Protein AF-A0A0C2FMG1-F1 (afdb_monomer_lite)

Sequence (65 aa):
MYGAECWPVTKEVQGRLGVMEMKMLRGMAGVTHVDRIRNEKIRERFGIATIADKLRETRLRWYCH

Radius of gyration: 14.99 Å; chains: 1; bounding box: 42×22×41 Å

Structure (mmCIF, N/CA/C/O backbone):
data_AF-A0A0C2FMG1-F1
#
_entry.id   AF-A0A0C2FMG1-F1
#
loop_
_atom_site.group_PDB
_atom_site.id
_atom_site.type_symbol
_atom_site.label_atom_id
_atom_site.label_alt_id
_atom_site.label_comp_id
_atom_site.label_asym_id
_atom_site.label_entity_id
_atom_site.label_seq_id
_atom_site.pdbx_PDB_ins_code
_atom_site.Cartn_x
_atom_site.Cartn_y
_atom_site.Cartn_z
_atom_site.occupancy
_atom_site.B_iso_or_equiv
_atom_site.auth_seq_id
_atom_site.auth_comp_id
_atom_site.auth_asym_id
_atom_site.auth_atom_id
_atom_site.pdbx_PDB_model_num
ATOM 1 N N . MET A 1 1 ? 29.355 -12.168 -12.262 1.00 51.38 1 MET A N 1
ATOM 2 C CA . MET A 1 1 ? 28.928 -11.819 -10.889 1.00 51.38 1 MET A CA 1
ATOM 3 C C . MET A 1 1 ? 28.214 -10.462 -10.944 1.00 51.38 1 MET A C 1
ATOM 5 O O . MET A 1 1 ? 28.822 -9.455 -10.641 1.00 51.38 1 MET A O 1
ATOM 9 N N . TYR A 1 2 ? 26.978 -10.412 -11.462 1.00 47.41 2 TYR A N 1
ATOM 10 C CA . TYR A 1 2 ? 26.232 -9.150 -11.687 1.00 47.41 2 TYR A CA 1
ATOM 11 C C . TYR A 1 2 ? 24.706 -9.385 -11.673 1.00 47.41 2 TYR A C 1
ATOM 13 O O . TYR A 1 2 ? 23.956 -8.859 -12.484 1.00 47.41 2 TYR A O 1
ATOM 21 N N . GLY A 1 3 ? 24.241 -10.295 -10.812 1.00 50.69 3 GLY A N 1
ATOM 22 C CA . GLY A 1 3 ? 22.840 -10.745 -10.804 1.00 50.69 3 GLY A CA 1
ATOM 23 C C . GLY A 1 3 ? 21.992 -10.189 -9.661 1.00 50.69 3 GLY A C 1
ATOM 24 O O . GLY A 1 3 ? 20.779 -10.374 -9.662 1.00 50.69 3 GLY A O 1
ATOM 25 N N . ALA A 1 4 ? 22.606 -9.534 -8.672 1.00 54.56 4 ALA A N 1
ATOM 26 C CA . ALA A 1 4 ? 21.967 -9.286 -7.381 1.00 54.56 4 ALA A CA 1
ATOM 27 C C . ALA A 1 4 ? 21.729 -7.807 -7.050 1.00 54.56 4 ALA A C 1
ATOM 29 O O . ALA A 1 4 ? 21.113 -7.548 -6.031 1.00 54.56 4 ALA A O 1
ATOM 30 N N . GLU A 1 5 ? 22.155 -6.845 -7.874 1.00 51.06 5 GLU A N 1
ATOM 31 C CA . GLU A 1 5 ? 22.043 -5.408 -7.545 1.00 51.06 5 GLU A CA 1
ATOM 32 C C . GLU A 1 5 ? 20.755 -4.757 -8.084 1.00 51.06 5 GLU A C 1
ATOM 34 O O . GLU A 1 5 ? 20.223 -3.824 -7.486 1.00 51.06 5 GLU A O 1
ATOM 39 N N . CYS A 1 6 ? 20.163 -5.304 -9.151 1.00 57.47 6 CYS A N 1
ATOM 40 C CA . CYS A 1 6 ? 18.927 -4.768 -9.745 1.00 57.47 6 CYS A CA 1
ATOM 41 C C . CYS A 1 6 ? 17.649 -5.141 -8.947 1.00 57.47 6 CYS A C 1
ATOM 43 O O . CYS A 1 6 ? 16.642 -4.428 -8.945 1.00 57.47 6 CYS A O 1
ATOM 45 N N . TRP A 1 7 ? 17.694 -6.252 -8.207 1.00 54.00 7 TRP A N 1
ATOM 46 C CA . TRP A 1 7 ? 16.586 -6.778 -7.397 1.00 54.00 7 TRP A CA 1
ATOM 47 C C . TRP A 1 7 ? 16.365 -6.122 -6.022 1.00 54.00 7 TRP A C 1
ATOM 49 O O . TRP A 1 7 ? 15.203 -5.906 -5.669 1.00 54.00 7 TRP A O 1
ATOM 59 N N . PRO A 1 8 ? 17.394 -5.801 -5.214 1.00 55.19 8 PRO A N 1
ATOM 60 C CA . PRO A 1 8 ? 17.197 -5.169 -3.913 1.00 55.19 8 PRO A CA 1
ATOM 61 C C . PRO A 1 8 ? 16.634 -3.756 -4.067 1.00 55.19 8 PRO A C 1
ATOM 63 O O . PRO A 1 8 ? 15.714 -3.398 -3.333 1.00 55.19 8 PRO A O 1
ATOM 66 N N . VAL A 1 9 ? 17.086 -3.002 -5.079 1.00 61.00 9 VAL A N 1
ATOM 67 C CA . VAL A 1 9 ? 16.579 -1.647 -5.351 1.00 61.00 9 VAL A CA 1
ATOM 68 C C . VAL A 1 9 ? 15.092 -1.676 -5.700 1.00 61.00 9 VAL A C 1
ATOM 70 O O . VAL A 1 9 ? 14.303 -0.905 -5.160 1.00 61.00 9 VAL A O 1
ATOM 73 N N . THR A 1 10 ? 14.672 -2.625 -6.541 1.00 70.12 10 THR A N 1
ATOM 74 C CA . THR A 1 10 ? 13.266 -2.752 -6.925 1.00 70.12 10 THR A CA 1
ATOM 75 C C . THR A 1 10 ? 12.420 -3.241 -5.754 1.00 70.12 10 THR A C 1
ATOM 77 O O . THR A 1 10 ? 11.370 -2.662 -5.511 1.00 70.12 10 THR A O 1
ATOM 80 N N . LYS A 1 11 ? 12.872 -4.223 -4.962 1.00 73.00 11 LYS A N 1
ATOM 81 C CA . LYS A 1 11 ? 12.162 -4.698 -3.754 1.00 73.00 11 LYS A CA 1
ATOM 82 C C . LYS A 1 11 ? 11.956 -3.595 -2.711 1.00 73.00 11 LYS A C 1
ATOM 84 O O . LYS A 1 11 ? 10.853 -3.485 -2.174 1.00 73.00 11 LYS A O 1
ATOM 89 N N . GLU A 1 12 ? 12.971 -2.773 -2.445 1.00 79.56 12 GLU A N 1
ATOM 90 C CA . GLU A 1 12 ? 12.843 -1.637 -1.524 1.00 79.56 12 GLU A CA 1
ATOM 91 C C .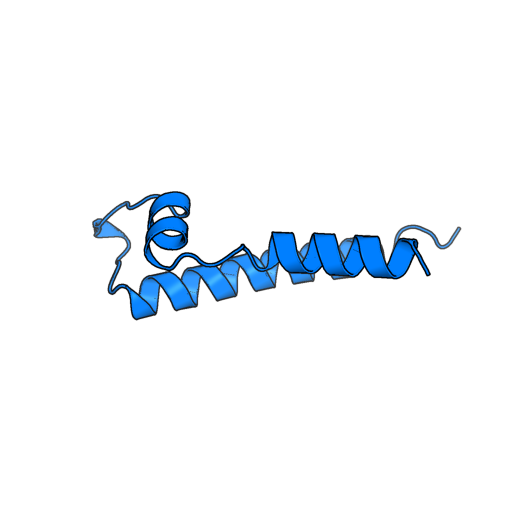 GLU A 1 12 ? 11.846 -0.602 -2.061 1.00 79.56 12 GLU A C 1
ATOM 93 O O . GLU A 1 12 ? 10.967 -0.148 -1.326 1.00 79.56 12 GLU A O 1
ATOM 98 N N . VAL A 1 13 ? 11.914 -0.287 -3.358 1.00 80.81 13 VAL A N 1
ATOM 99 C CA . VAL A 1 13 ? 10.962 0.617 -4.016 1.00 80.81 13 VAL A CA 1
ATOM 100 C C . VAL A 1 13 ? 9.535 0.058 -3.959 1.00 80.81 13 VAL A C 1
ATOM 102 O O . VAL A 1 13 ? 8.616 0.803 -3.631 1.00 80.81 13 VAL A O 1
ATOM 105 N N . GLN A 1 14 ? 9.325 -1.246 -4.179 1.00 78.44 14 GLN A N 1
ATOM 106 C CA . GLN A 1 14 ? 8.006 -1.878 -4.025 1.00 78.44 14 GLN A CA 1
ATOM 107 C C . GLN A 1 14 ? 7.483 -1.757 -2.585 1.00 78.44 14 GLN A C 1
ATOM 109 O O . GLN A 1 14 ? 6.310 -1.443 -2.379 1.00 78.44 14 GLN A O 1
ATOM 114 N N . GLY A 1 15 ? 8.352 -1.962 -1.589 1.00 82.75 15 GLY A N 1
ATOM 115 C CA . GLY A 1 15 ? 8.011 -1.784 -0.178 1.00 82.75 15 GLY A CA 1
ATOM 116 C C . GLY A 1 15 ? 7.618 -0.340 0.144 1.00 82.75 15 GLY A C 1
ATOM 117 O O . GLY A 1 15 ? 6.554 -0.104 0.720 1.00 82.75 15 GLY A O 1
ATOM 118 N N . ARG A 1 16 ? 8.423 0.637 -0.293 1.00 85.19 16 ARG A N 1
ATOM 119 C CA . ARG A 1 16 ? 8.134 2.072 -0.129 1.00 85.19 16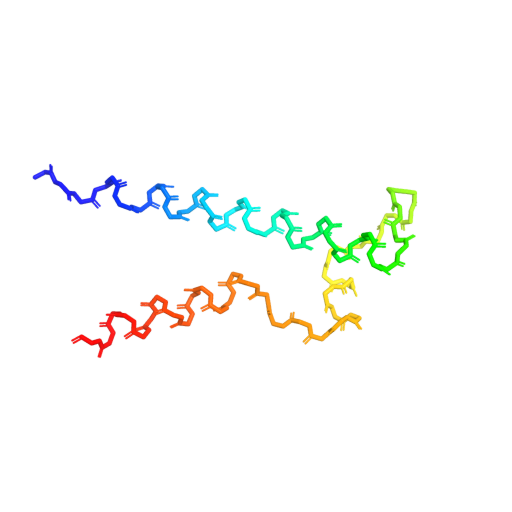 ARG A CA 1
ATOM 120 C C . ARG A 1 16 ? 6.825 2.472 -0.808 1.00 85.19 16 ARG A C 1
ATOM 122 O O . ARG A 1 16 ? 6.027 3.175 -0.193 1.00 85.19 16 ARG A O 1
ATOM 129 N N . LEU A 1 17 ? 6.568 1.989 -2.025 1.00 83.88 17 LEU A N 1
ATOM 130 C CA . LEU A 1 17 ? 5.313 2.231 -2.743 1.00 83.88 17 LEU A CA 1
ATOM 131 C C . LEU A 1 17 ? 4.108 1.660 -1.989 1.00 83.88 17 LEU A C 1
ATOM 133 O O . LEU A 1 17 ? 3.098 2.346 -1.859 1.00 83.88 17 LEU A O 1
ATOM 137 N N . GLY A 1 18 ? 4.225 0.456 -1.420 1.00 83.88 18 GLY A N 1
ATOM 138 C CA . GLY A 1 18 ? 3.168 -0.137 -0.596 1.00 83.88 18 GLY A CA 1
ATOM 139 C C . GLY A 1 18 ? 2.879 0.655 0.685 1.00 83.88 18 GLY A C 1
ATOM 140 O O . GLY A 1 18 ? 1.719 0.816 1.066 1.00 83.88 18 GLY A O 1
ATOM 141 N N . VAL A 1 19 ? 3.913 1.198 1.338 1.00 85.94 19 VAL A N 1
ATOM 142 C CA . VAL A 1 19 ? 3.749 2.080 2.509 1.00 85.94 19 VAL A CA 1
ATOM 143 C C . VAL A 1 19 ? 3.079 3.396 2.113 1.00 85.94 19 VAL A C 1
ATOM 145 O O . VAL A 1 19 ? 2.174 3.861 2.809 1.00 85.94 19 VAL A O 1
ATOM 148 N N . MET A 1 20 ? 3.495 3.989 0.993 1.00 86.75 20 MET A N 1
ATOM 149 C CA . MET A 1 20 ? 2.956 5.260 0.511 1.00 86.75 20 MET A CA 1
ATOM 150 C C . MET A 1 20 ? 1.488 5.127 0.086 1.00 86.75 20 MET A C 1
ATOM 152 O O . MET A 1 20 ? 0.667 5.945 0.497 1.00 86.75 20 MET A O 1
ATOM 156 N N . GLU A 1 21 ? 1.138 4.047 -0.619 1.00 86.06 21 GLU A N 1
ATOM 157 C CA . GLU A 1 21 ? -0.246 3.668 -0.935 1.00 86.06 21 GLU A CA 1
ATOM 158 C C . GLU A 1 21 ? -1.085 3.582 0.340 1.00 86.06 21 GLU A C 1
ATOM 160 O O . GLU A 1 21 ? -2.107 4.251 0.468 1.00 86.06 21 GLU A O 1
ATOM 165 N N . MET A 1 22 ? -0.622 2.821 1.334 1.00 86.38 22 MET A N 1
ATOM 166 C CA . MET A 1 22 ? -1.379 2.626 2.567 1.00 86.38 22 MET A CA 1
ATOM 167 C C . MET A 1 22 ? -1.571 3.926 3.354 1.00 86.38 22 MET A C 1
ATOM 169 O O . MET A 1 22 ? -2.630 4.142 3.946 1.00 86.38 22 MET A O 1
ATOM 173 N N . LYS A 1 23 ? -0.560 4.803 3.352 1.00 87.56 23 LYS A N 1
ATOM 174 C CA . LYS A 1 23 ? -0.632 6.127 3.978 1.00 87.56 23 LYS A CA 1
ATOM 175 C C . LYS A 1 23 ? -1.678 7.007 3.290 1.00 87.56 23 LYS A C 1
ATOM 177 O O . LYS A 1 23 ? -2.469 7.644 3.982 1.00 87.56 23 LYS A O 1
ATOM 182 N N . MET A 1 24 ? -1.723 7.001 1.957 1.00 86.75 24 MET A N 1
ATOM 183 C CA . MET A 1 24 ? -2.734 7.730 1.184 1.00 86.75 24 MET A CA 1
ATOM 184 C C . MET A 1 24 ? -4.140 7.172 1.413 1.00 86.75 24 MET A C 1
ATOM 186 O O . MET A 1 24 ? -5.057 7.936 1.699 1.00 86.75 24 MET A O 1
ATOM 190 N N . LEU A 1 25 ? -4.311 5.847 1.373 1.00 86.31 25 LEU A N 1
ATOM 191 C CA . LEU A 1 25 ? -5.609 5.203 1.599 1.00 86.31 25 LEU A CA 1
ATOM 192 C C . LEU A 1 25 ? -6.151 5.462 3.005 1.00 86.31 25 LEU A C 1
ATOM 194 O O . LEU A 1 25 ? -7.338 5.738 3.161 1.00 86.31 25 LEU A O 1
ATOM 198 N N . ARG A 1 26 ? -5.292 5.412 4.030 1.00 86.19 26 ARG A N 1
ATOM 199 C CA . ARG A 1 26 ? -5.682 5.753 5.407 1.00 86.19 26 ARG A CA 1
ATOM 200 C C . ARG A 1 26 ? -6.086 7.217 5.537 1.00 86.19 26 ARG A C 1
ATOM 202 O O . ARG A 1 26 ? -7.118 7.489 6.141 1.00 86.19 26 ARG A O 1
ATOM 209 N N . GLY A 1 27 ? -5.326 8.129 4.925 1.00 86.06 27 GLY A N 1
ATOM 210 C CA . GLY A 1 27 ? -5.669 9.552 4.881 1.00 86.06 27 GLY A CA 1
ATOM 211 C C . GLY A 1 27 ? -7.023 9.805 4.214 1.00 86.06 27 GLY A C 1
ATOM 212 O O . GLY A 1 27 ? -7.872 10.469 4.798 1.00 86.06 27 GLY A O 1
ATOM 213 N N . MET A 1 28 ? -7.268 9.210 3.042 1.00 84.75 28 MET A N 1
ATOM 214 C CA . MET A 1 28 ? -8.541 9.354 2.322 1.00 84.75 28 MET A CA 1
ATOM 215 C C . MET A 1 28 ? -9.725 8.722 3.059 1.00 84.75 28 MET A C 1
ATOM 217 O O . MET A 1 28 ? -10.829 9.252 3.016 1.00 84.75 28 MET A O 1
ATOM 221 N N . ALA A 1 29 ? -9.517 7.595 3.741 1.00 82.75 29 ALA A N 1
ATOM 222 C CA . ALA A 1 29 ? -10.573 6.939 4.506 1.00 82.75 29 ALA A CA 1
ATOM 223 C C . ALA A 1 29 ? -10.845 7.591 5.871 1.00 82.75 29 ALA A C 1
ATOM 225 O O . ALA A 1 29 ? -11.757 7.136 6.562 1.00 82.75 29 ALA A O 1
ATOM 226 N N . GLY A 1 30 ? -10.048 8.588 6.279 1.00 87.62 30 GLY A N 1
ATOM 227 C CA . GLY A 1 30 ? -10.096 9.168 7.624 1.00 87.62 30 GLY A CA 1
ATOM 228 C C . GLY A 1 30 ? -9.731 8.170 8.728 1.00 87.62 30 GLY A C 1
ATOM 229 O O . GLY A 1 30 ? -10.106 8.365 9.878 1.00 87.62 30 GLY A O 1
ATOM 230 N N . VAL A 1 31 ? -9.033 7.083 8.383 1.00 84.12 31 VAL A N 1
ATOM 231 C CA . VAL A 1 31 ? -8.719 5.996 9.315 1.00 84.12 31 VAL A CA 1
ATOM 232 C C . VAL A 1 31 ? -7.460 6.351 10.083 1.00 84.12 31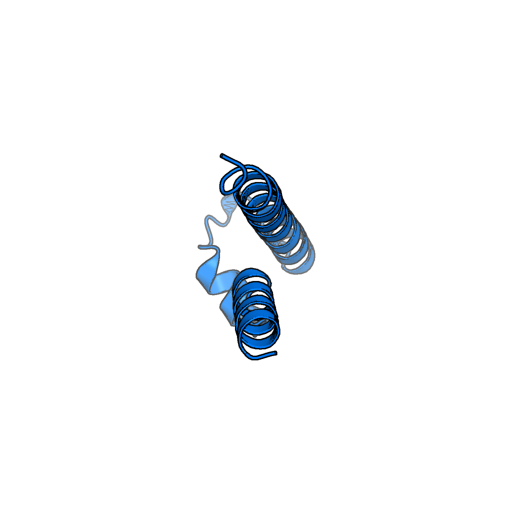 VAL A C 1
ATOM 234 O O . VAL A 1 31 ? -6.366 6.465 9.521 1.00 84.12 31 VAL A O 1
ATOM 237 N N . THR A 1 32 ? -7.617 6.490 11.389 1.00 80.06 32 THR A N 1
ATOM 238 C CA . THR A 1 32 ? -6.536 6.803 12.313 1.00 80.06 32 THR A CA 1
ATOM 239 C C . THR A 1 32 ? -5.941 5.529 12.911 1.00 80.06 32 THR A C 1
ATOM 241 O O . THR A 1 32 ? -6.417 4.412 12.707 1.00 80.06 32 THR A O 1
ATOM 244 N N . HIS A 1 33 ? -4.853 5.674 13.668 1.00 74.50 33 HIS A N 1
ATOM 245 C CA . HIS A 1 33 ? -4.238 4.545 14.369 1.00 74.50 33 HIS A CA 1
ATOM 246 C C . HIS A 1 33 ? -5.175 3.924 15.428 1.00 74.50 33 HIS A C 1
ATOM 248 O O . HIS A 1 33 ? -5.032 2.748 15.763 1.00 74.50 33 HIS A O 1
ATOM 254 N N . VAL A 1 34 ? -6.149 4.696 15.927 1.00 82.44 34 VAL A N 1
ATOM 255 C CA . VAL A 1 34 ? -7.113 4.272 16.956 1.00 82.44 34 VAL A CA 1
ATOM 256 C C . VAL A 1 34 ? -8.113 3.258 16.407 1.00 82.44 34 VAL A C 1
ATOM 258 O O . VAL A 1 34 ? -8.480 2.321 17.109 1.00 82.44 34 VAL A O 1
ATOM 261 N N . ASP A 1 35 ? -8.482 3.386 15.133 1.00 81.19 35 ASP A N 1
ATOM 262 C CA . ASP A 1 35 ? -9.448 2.503 14.482 1.00 81.19 35 ASP A CA 1
ATOM 263 C C . ASP A 1 35 ? -8.957 1.048 14.390 1.00 81.19 35 ASP A C 1
ATOM 265 O O . ASP A 1 35 ? -9.758 0.126 14.247 1.00 81.19 35 ASP A O 1
ATOM 269 N N . ARG A 1 36 ? -7.632 0.820 14.458 1.00 81.50 36 ARG A N 1
ATOM 270 C CA . ARG A 1 36 ? -6.980 -0.508 14.373 1.00 81.50 36 ARG A CA 1
ATOM 271 C C . ARG A 1 36 ? -7.501 -1.368 13.207 1.00 81.50 36 ARG A C 1
ATOM 273 O O . ARG A 1 36 ? -7.456 -2.598 13.255 1.00 81.50 36 ARG A O 1
ATOM 280 N N . ILE A 1 37 ? -7.965 -0.724 12.134 1.00 82.62 37 ILE A N 1
ATOM 281 C CA . ILE A 1 37 ? -8.501 -1.401 10.955 1.00 82.62 37 ILE A CA 1
ATOM 282 C C . ILE A 1 37 ? -7.343 -2.048 10.195 1.00 82.62 37 ILE A C 1
ATOM 284 O O . ILE A 1 37 ? -6.322 -1.415 9.904 1.00 82.62 37 ILE A O 1
ATOM 288 N N . ARG 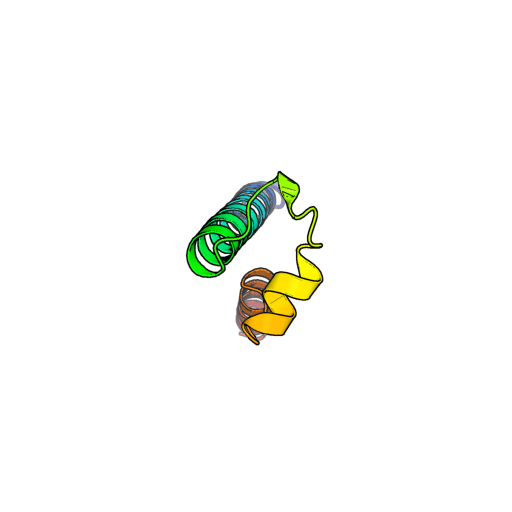A 1 38 ? -7.509 -3.330 9.855 1.00 84.06 38 ARG A N 1
ATOM 289 C CA . ARG A 1 38 ? -6.536 -4.068 9.045 1.00 84.06 38 ARG A CA 1
ATOM 290 C C . AR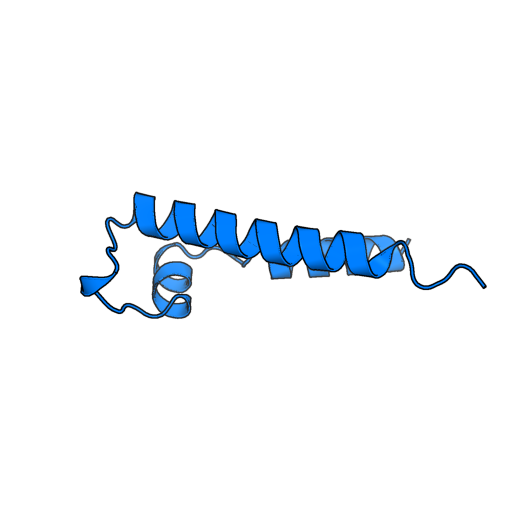G A 1 38 ? -6.393 -3.422 7.672 1.00 84.06 38 ARG A C 1
ATOM 292 O O . ARG A 1 38 ? -7.380 -3.041 7.043 1.00 84.06 38 ARG A O 1
ATOM 299 N N . ASN A 1 39 ? -5.160 -3.376 7.176 1.00 80.69 39 ASN A N 1
ATOM 300 C CA . ASN A 1 39 ? -4.854 -2.808 5.864 1.00 80.69 39 ASN A CA 1
ATOM 301 C C . ASN A 1 39 ? -5.646 -3.476 4.730 1.00 80.69 39 ASN A C 1
ATOM 303 O O . ASN A 1 39 ? -6.047 -2.806 3.785 1.00 80.69 39 ASN A O 1
ATOM 307 N N . GLU A 1 40 ? -5.924 -4.771 4.860 1.00 81.25 40 GLU A N 1
ATOM 308 C CA . GLU A 1 40 ? -6.744 -5.542 3.921 1.00 81.25 40 GLU A CA 1
ATOM 309 C C . GLU A 1 40 ? -8.153 -4.959 3.772 1.00 81.25 40 GLU A C 1
ATOM 311 O O . GLU A 1 40 ? -8.622 -4.767 2.657 1.00 81.25 40 GLU A O 1
ATOM 316 N N . LYS A 1 41 ? -8.792 -4.575 4.882 1.00 83.06 41 LYS A N 1
ATOM 317 C CA . LYS A 1 41 ? -10.161 -4.044 4.873 1.00 83.06 41 LYS A CA 1
ATOM 318 C C . LYS A 1 41 ? -10.243 -2.637 4.283 1.00 83.06 41 LYS A C 1
ATOM 320 O O . LYS A 1 41 ? -11.219 -2.282 3.633 1.00 83.06 41 LYS A O 1
ATOM 325 N N . ILE A 1 42 ? -9.196 -1.836 4.476 1.00 82.38 42 ILE A N 1
ATOM 326 C CA . ILE A 1 42 ? -9.080 -0.524 3.826 1.00 82.38 42 ILE A CA 1
ATOM 327 C C . ILE A 1 42 ? -8.917 -0.714 2.313 1.00 82.38 42 ILE A C 1
ATOM 329 O O . ILE A 1 42 ? -9.568 -0.019 1.543 1.00 82.38 42 ILE A O 1
ATOM 333 N N . ARG A 1 43 ? -8.096 -1.677 1.877 1.00 82.06 43 ARG A N 1
ATOM 334 C CA . ARG A 1 43 ? -7.904 -1.987 0.451 1.00 82.06 43 ARG A CA 1
ATOM 335 C C . ARG A 1 43 ? -9.182 -2.495 -0.210 1.00 82.06 43 ARG A C 1
ATOM 337 O O . ARG A 1 43 ? -9.526 -2.015 -1.284 1.00 82.06 43 ARG A O 1
ATOM 344 N N . GLU A 1 44 ? -9.900 -3.395 0.459 1.00 82.69 44 GLU A N 1
ATOM 345 C CA . GLU A 1 44 ? -11.207 -3.894 0.020 1.00 82.69 44 GLU A CA 1
ATOM 346 C C . GLU A 1 44 ? -12.212 -2.748 -0.149 1.00 82.69 44 GLU A C 1
ATOM 348 O O . GLU A 1 44 ? -12.860 -2.649 -1.186 1.00 82.69 44 GLU A O 1
ATOM 353 N N . ARG A 1 45 ? -12.270 -1.817 0.814 1.00 82.25 45 ARG A N 1
ATOM 354 C CA . ARG A 1 45 ? -13.181 -0.663 0.765 1.00 82.25 45 ARG A CA 1
ATOM 355 C C . ARG A 1 45 ? -12.965 0.234 -0.458 1.00 82.25 45 ARG A C 1
ATOM 357 O O . ARG A 1 45 ? -13.927 0.814 -0.947 1.00 82.25 45 ARG A O 1
ATOM 364 N N . PHE A 1 46 ? -11.727 0.367 -0.931 1.00 76.06 46 PHE A N 1
ATOM 365 C CA . PHE A 1 46 ? -11.422 1.158 -2.126 1.00 76.06 46 PHE A CA 1
ATOM 366 C C . PHE A 1 46 ? -11.429 0.340 -3.424 1.00 76.06 46 PHE A C 1
ATOM 368 O O . PHE A 1 46 ? -11.328 0.931 -4.496 1.00 76.06 46 PHE A O 1
ATOM 375 N N . GLY A 1 47 ? -11.524 -0.993 -3.358 1.00 74.69 47 GLY A N 1
ATOM 376 C CA . GLY A 1 47 ? -11.472 -1.861 -4.540 1.00 74.69 47 GLY A CA 1
ATOM 377 C C . GLY A 1 47 ? -10.161 -1.753 -5.329 1.00 74.69 47 GLY A C 1
ATOM 378 O O . GLY A 1 47 ? -10.131 -2.029 -6.526 1.00 74.69 47 GLY A O 1
ATOM 379 N N . ILE A 1 48 ? -9.073 -1.313 -4.688 1.00 69.25 48 ILE A N 1
ATOM 380 C CA . ILE A 1 48 ? -7.796 -1.070 -5.366 1.00 69.25 48 ILE A CA 1
ATOM 381 C C . ILE A 1 48 ? -6.999 -2.373 -5.410 1.00 69.25 48 ILE A C 1
ATOM 383 O O . ILE A 1 48 ? -6.546 -2.875 -4.378 1.00 69.25 48 ILE A O 1
ATOM 387 N N . ALA A 1 49 ? -6.785 -2.895 -6.621 1.00 68.94 49 ALA A N 1
ATOM 388 C CA . ALA A 1 49 ? -5.769 -3.911 -6.872 1.00 68.94 49 ALA A CA 1
ATOM 389 C C . ALA A 1 49 ? -4.409 -3.349 -6.438 1.00 68.94 49 ALA A C 1
ATOM 391 O O . ALA A 1 49 ? -4.001 -2.286 -6.914 1.00 68.94 49 ALA A O 1
ATOM 392 N N . THR A 1 50 ? -3.747 -4.026 -5.493 1.00 72.31 50 THR A N 1
ATOM 393 C CA . THR A 1 50 ? -2.560 -3.473 -4.824 1.00 72.31 50 THR A CA 1
ATOM 394 C C . THR A 1 50 ? -1.506 -3.048 -5.845 1.00 72.31 50 THR A C 1
ATOM 396 O O . THR A 1 50 ? -1.277 -3.751 -6.832 1.00 72.31 50 THR A O 1
ATOM 399 N N . ILE A 1 51 ? -0.815 -1.931 -5.605 1.00 72.75 51 ILE A N 1
ATOM 400 C CA . ILE A 1 51 ? 0.319 -1.512 -6.443 1.00 72.75 51 ILE A CA 1
ATOM 401 C C . ILE A 1 51 ? 1.345 -2.645 -6.569 1.00 72.75 51 ILE A C 1
ATOM 403 O O . ILE A 1 51 ? 1.918 -2.838 -7.638 1.00 72.75 51 ILE A O 1
ATOM 407 N N . ALA A 1 52 ? 1.514 -3.460 -5.524 1.00 66.81 52 ALA A N 1
ATOM 408 C CA . ALA A 1 52 ? 2.344 -4.661 -5.560 1.00 66.81 52 ALA A CA 1
ATOM 409 C C . ALA A 1 52 ? 1.877 -5.702 -6.600 1.00 66.81 52 ALA A C 1
ATOM 411 O O . ALA A 1 52 ? 2.719 -6.353 -7.218 1.00 66.81 52 ALA A O 1
ATOM 412 N N . ASP A 1 53 ? 0.570 -5.847 -6.815 1.00 75.88 53 ASP A N 1
ATOM 413 C CA . ASP A 1 53 ? -0.005 -6.732 -7.832 1.00 75.88 53 ASP A CA 1
ATOM 414 C C . ASP A 1 53 ? 0.226 -6.184 -9.243 1.00 75.88 53 ASP A C 1
ATOM 416 O O . ASP A 1 53 ? 0.794 -6.879 -10.081 1.00 75.88 53 ASP A O 1
ATOM 420 N N . LYS A 1 54 ? -0.047 -4.890 -9.472 1.00 77.88 54 LYS A N 1
ATOM 421 C CA . LYS A 1 54 ? 0.279 -4.218 -10.747 1.00 77.88 54 LYS A CA 1
ATOM 422 C C . LYS A 1 54 ? 1.771 -4.260 -11.069 1.00 77.88 54 LYS A C 1
ATOM 424 O O . LYS A 1 54 ? 2.160 -4.444 -12.220 1.00 77.88 54 LYS A O 1
ATOM 429 N N . LEU A 1 55 ? 2.629 -4.099 -10.063 1.00 74.12 55 LEU A N 1
ATOM 430 C CA . LEU A 1 55 ? 4.080 -4.225 -10.209 1.00 74.12 55 LEU A CA 1
ATOM 431 C C . LEU A 1 55 ? 4.483 -5.656 -10.563 1.00 74.12 55 LEU A C 1
ATOM 433 O O . LEU A 1 55 ? 5.396 -5.850 -11.363 1.00 74.12 55 LEU A O 1
ATOM 437 N N . ARG A 1 56 ? 3.816 -6.659 -9.982 1.00 74.19 56 ARG A N 1
ATOM 438 C CA . ARG A 1 56 ? 4.042 -8.072 -10.298 1.00 74.19 56 ARG A CA 1
ATOM 439 C C . ARG A 1 56 ? 3.610 -8.388 -11.724 1.00 74.19 56 ARG A C 1
ATOM 441 O O . ARG A 1 56 ? 4.388 -8.996 -12.448 1.00 74.19 56 ARG A O 1
ATOM 448 N N . GLU A 1 57 ? 2.435 -7.929 -12.135 1.00 79.25 57 GLU A N 1
ATOM 449 C CA . GLU A 1 57 ? 1.926 -8.064 -13.500 1.00 79.25 57 GLU A CA 1
ATOM 450 C C . GLU A 1 57 ? 2.851 -7.378 -14.510 1.00 79.25 57 GLU A C 1
ATOM 452 O O . GLU A 1 57 ? 3.280 -7.996 -15.481 1.00 79.25 57 GLU A O 1
ATOM 457 N N . THR A 1 58 ? 3.254 -6.134 -14.237 1.00 77.38 58 THR A N 1
ATOM 458 C CA . THR A 1 58 ? 4.205 -5.395 -15.080 1.00 77.38 58 THR A CA 1
ATOM 459 C C . THR A 1 58 ? 5.520 -6.157 -15.196 1.00 77.38 58 THR A C 1
ATOM 461 O O . THR A 1 58 ? 6.041 -6.325 -16.293 1.00 77.38 58 THR A O 1
ATOM 464 N N . ARG A 1 59 ? 6.038 -6.692 -14.084 1.00 73.88 59 ARG A N 1
ATOM 465 C CA . ARG A 1 59 ? 7.261 -7.499 -14.089 1.00 73.88 59 ARG A CA 1
ATOM 466 C C . ARG A 1 59 ? 7.109 -8.777 -14.913 1.00 73.88 59 ARG A C 1
ATOM 468 O O . ARG A 1 59 ? 8.016 -9.112 -15.662 1.00 73.88 59 ARG A O 1
ATOM 475 N N . LEU A 1 60 ? 5.988 -9.487 -14.786 1.00 73.62 60 LEU A N 1
ATOM 476 C CA . LEU A 1 60 ? 5.702 -10.686 -15.580 1.00 73.62 60 LEU A CA 1
ATOM 477 C C . LEU A 1 60 ? 5.606 -10.359 -17.074 1.00 73.62 60 LEU A C 1
ATOM 479 O O . LEU A 1 60 ? 6.129 -11.108 -17.892 1.00 73.62 60 LEU A O 1
ATOM 483 N N . ARG A 1 61 ? 5.012 -9.214 -17.421 1.00 75.00 61 ARG A N 1
ATOM 484 C CA . ARG A 1 61 ? 4.933 -8.725 -18.800 1.00 75.00 61 ARG A CA 1
ATOM 485 C C . ARG A 1 61 ? 6.306 -8.370 -19.372 1.00 75.00 61 ARG A C 1
ATOM 487 O O . ARG A 1 61 ? 6.561 -8.695 -20.522 1.00 75.00 61 ARG A O 1
ATOM 494 N N . TRP A 1 62 ? 7.185 -7.768 -18.569 1.00 71.19 62 TRP A N 1
ATOM 495 C CA . TRP A 1 62 ? 8.587 -7.527 -18.936 1.00 71.19 62 TRP A CA 1
ATOM 496 C C . TRP A 1 62 ? 9.373 -8.819 -19.157 1.00 71.19 62 TRP A C 1
ATOM 498 O O . TRP A 1 62 ? 10.214 -8.860 -20.039 1.00 71.19 62 TRP A O 1
ATOM 508 N N . TYR A 1 63 ? 9.108 -9.867 -18.374 1.00 64.44 63 TYR A N 1
ATOM 509 C CA . TYR A 1 63 ? 9.744 -11.175 -18.565 1.00 64.44 63 TYR A CA 1
ATOM 510 C C . TYR A 1 63 ? 9.196 -11.975 -19.750 1.00 64.44 63 TYR A C 1
ATOM 512 O O . TYR A 1 63 ? 9.869 -12.886 -20.219 1.00 64.44 63 TYR A O 1
ATOM 520 N N . CYS A 1 64 ? 7.971 -11.688 -20.191 1.00 64.31 64 CYS A N 1
ATOM 521 C CA . CYS A 1 64 ? 7.363 -12.312 -21.368 1.00 64.31 64 CYS A CA 1
ATOM 522 C C . CYS A 1 64 ? 7.693 -11.581 -22.683 1.00 64.31 64 CYS A C 1
ATOM 524 O O . CYS A 1 64 ? 7.122 -11.936 -23.714 1.00 64.31 64 CYS A O 1
ATOM 526 N N . HIS A 1 65 ? 8.558 -10.562 -22.650 1.00 59.84 65 HIS A N 1
ATOM 527 C CA . HIS A 1 65 ? 9.084 -9.857 -23.818 1.00 59.84 65 HIS A CA 1
ATOM 528 C C . HIS A 1 65 ? 10.545 -10.247 -24.039 1.00 59.84 65 HIS A C 1
ATOM 530 O O . HIS A 1 65 ? 10.898 -10.501 -25.209 1.00 59.84 65 HIS A O 1
#

Organism: NCBI:txid51022

Secondary structure (DSSP, 8-state):
--SSSHHHHHHHHHHHHHHHHHHHHHHHTT--GGG---HHHHHHHHT---HHHHHHHHHHHHHT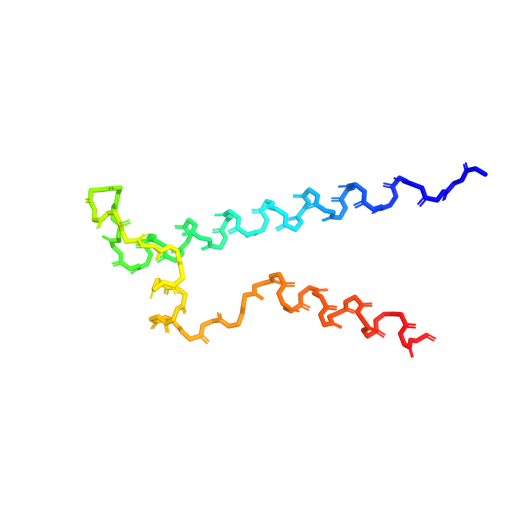-

Foldseek 3Di:
DPDPPVPVVVVVVLVVLQVVVLVVLCVVVVNDVVNVDDSVVSCVVVVDDGPNNVVVVVVVVVVVD

pLDDT: mean 75.39, std 10.77, range [47.41, 87.62]